Protein AF-A0A432MBY6-F1 (afdb_monomer_lite)

Secondary structure (DSSP, 8-state):
-PPPPPHHHHHHHHHHHHHHTGGGT-TTHHHHTSSS---HHHHIIIIIIITT-SS------PPTTS-HHHHHHHHHHHHHHTTS-S-------GGGHHHHHHHHHHHH-------PPP--

InterPro domains:
  IPR000330 SNF2, N-terminal domain [PF00176] (58-109)
  IPR027417 P-loop containing nucleoside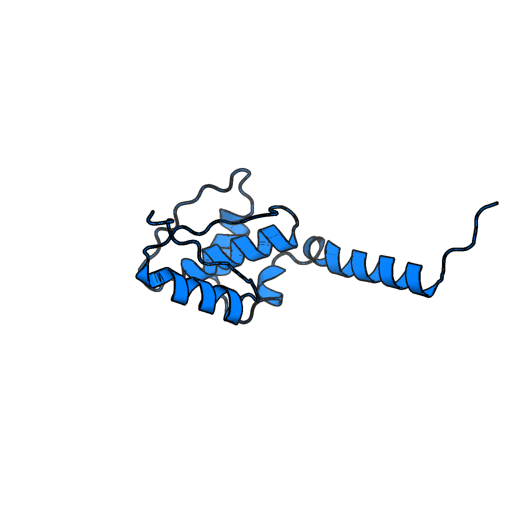 triphosphate hydrolase [SSF52540] (41-114)
  IPR038718 SNF2-like, N-terminal domain superfamily [G3DSA:3.40.50.10810] (36-119)

Structure (mmCIF, N/CA/C/O backbone):
data_AF-A0A432MBY6-F1
#
_entry.id   AF-A0A432MBY6-F1
#
loop_
_atom_site.group_PDB
_atom_site.id
_atom_site.type_symbol
_atom_site.label_atom_id
_atom_site.label_alt_id
_atom_site.label_comp_id
_atom_site.label_asym_id
_atom_site.label_entity_id
_atom_site.label_seq_id
_atom_site.pdbx_PDB_ins_code
_atom_site.Cartn_x
_atom_site.Cartn_y
_atom_site.Cartn_z
_atom_site.occupancy
_atom_site.B_iso_or_equiv
_atom_site.auth_seq_id
_atom_site.auth_comp_id
_atom_site.auth_asym_id
_atom_site.auth_atom_id
_atom_site.pdbx_PDB_model_num
ATOM 1 N N . MET A 1 1 ? 2.788 5.385 -47.195 1.00 61.41 1 MET A N 1
ATOM 2 C CA . MET A 1 1 ? 4.202 5.729 -46.934 1.00 61.41 1 MET A CA 1
ATOM 3 C C . MET A 1 1 ? 4.409 5.610 -45.431 1.00 61.41 1 MET A C 1
ATOM 5 O O . MET A 1 1 ? 3.744 6.336 -44.706 1.00 61.41 1 MET A O 1
ATOM 9 N N . ILE A 1 2 ? 5.185 4.628 -44.963 1.00 76.69 2 ILE A N 1
ATOM 10 C CA . ILE A 1 2 ? 5.444 4.426 -43.526 1.00 76.69 2 ILE A CA 1
ATOM 11 C C . ILE A 1 2 ? 6.558 5.397 -43.134 1.00 76.69 2 ILE A C 1
ATOM 13 O O . ILE A 1 2 ? 7.619 5.380 -43.752 1.00 76.69 2 ILE A O 1
ATOM 17 N N . GLN A 1 3 ? 6.292 6.273 -42.168 1.00 82.19 3 GLN A N 1
ATOM 18 C CA . GLN A 1 3 ? 7.306 7.174 -41.621 1.00 82.19 3 GLN A CA 1
ATOM 19 C C . GLN A 1 3 ? 8.232 6.383 -40.682 1.00 82.19 3 GLN A C 1
ATOM 21 O O . GLN A 1 3 ? 7.728 5.555 -39.916 1.00 82.19 3 GLN A O 1
ATOM 26 N N . PRO A 1 4 ? 9.559 6.599 -40.726 1.00 79.56 4 PRO A N 1
ATOM 27 C CA . PRO A 1 4 ? 10.467 5.980 -39.772 1.00 79.56 4 PRO A CA 1
ATOM 28 C C . PRO A 1 4 ? 10.136 6.446 -38.350 1.00 79.56 4 PRO A C 1
ATOM 30 O O . PRO A 1 4 ? 9.893 7.629 -38.114 1.00 79.56 4 PRO A O 1
ATOM 33 N N . VAL A 1 5 ? 10.121 5.504 -37.409 1.00 84.62 5 VAL A N 1
ATOM 34 C CA . VAL A 1 5 ? 9.955 5.797 -35.982 1.00 84.62 5 VAL A CA 1
ATOM 35 C C . VAL A 1 5 ? 11.246 6.421 -35.453 1.00 84.62 5 VAL A C 1
ATOM 37 O O . VAL A 1 5 ? 12.338 5.962 -35.788 1.00 84.62 5 VAL A O 1
ATOM 40 N N . ASP A 1 6 ? 11.119 7.451 -34.617 1.00 90.69 6 ASP A N 1
ATOM 41 C CA . ASP A 1 6 ? 12.243 8.040 -33.889 1.00 90.69 6 ASP A CA 1
ATOM 42 C C . ASP A 1 6 ? 12.960 6.978 -33.036 1.00 90.69 6 ASP A C 1
ATOM 44 O O . ASP A 1 6 ? 12.342 6.294 -32.215 1.00 90.69 6 ASP A O 1
ATOM 48 N N . ALA A 1 7 ? 14.270 6.829 -33.236 1.00 90.69 7 ALA A N 1
ATOM 49 C CA . ALA A 1 7 ? 15.064 5.799 -32.574 1.00 90.69 7 ALA A CA 1
ATOM 50 C C . ALA A 1 7 ? 15.105 5.992 -31.050 1.00 90.69 7 ALA A C 1
ATOM 52 O O . ALA A 1 7 ? 15.089 5.006 -30.308 1.00 90.69 7 ALA A O 1
ATOM 53 N N . GLU A 1 8 ? 15.120 7.245 -30.585 1.00 92.94 8 GLU A N 1
ATOM 54 C CA . GLU A 1 8 ? 15.108 7.561 -29.157 1.00 92.94 8 GLU A CA 1
ATOM 55 C C . GLU A 1 8 ? 13.760 7.189 -28.534 1.00 92.94 8 GLU A C 1
ATOM 57 O O . GLU A 1 8 ? 13.712 6.424 -27.570 1.00 92.94 8 GLU A O 1
ATOM 62 N N . GLY A 1 9 ? 12.657 7.635 -29.141 1.00 89.88 9 GLY A N 1
ATOM 63 C CA . GLY A 1 9 ? 11.305 7.276 -28.723 1.00 89.88 9 GLY A CA 1
ATOM 64 C C . GLY A 1 9 ? 11.069 5.764 -28.706 1.00 89.88 9 GLY A C 1
ATOM 65 O O . GLY A 1 9 ? 10.501 5.237 -27.747 1.00 89.88 9 GLY A O 1
ATOM 66 N N . HIS A 1 10 ? 11.565 5.037 -29.712 1.00 91.19 10 HIS A N 1
ATOM 67 C CA . HIS A 1 10 ? 11.478 3.577 -29.742 1.00 91.19 10 HIS A CA 1
ATOM 68 C C . HIS A 1 10 ? 12.274 2.925 -28.602 1.00 91.19 10 HIS A C 1
ATOM 70 O O . HIS A 1 10 ? 11.770 2.020 -27.935 1.00 91.19 10 HIS A O 1
ATOM 76 N N . ARG A 1 11 ? 13.499 3.394 -28.330 1.00 93.25 11 ARG A N 1
ATOM 77 C CA . ARG A 1 11 ? 14.316 2.887 -27.218 1.00 93.25 11 ARG A CA 1
ATOM 78 C C . ARG A 1 11 ? 13.638 3.126 -25.871 1.00 93.25 11 ARG A C 1
ATOM 80 O O . ARG A 1 11 ? 13.571 2.209 -25.058 1.00 93.25 11 ARG A O 1
ATOM 87 N N . LEU A 1 12 ? 13.109 4.328 -25.646 1.00 94.00 12 LEU A N 1
ATOM 88 C CA . LEU A 1 12 ? 12.398 4.671 -24.413 1.00 94.00 12 LEU A CA 1
ATOM 89 C C . LEU A 1 12 ? 11.141 3.813 -24.223 1.00 94.00 12 LEU A C 1
ATOM 91 O O . LEU A 1 12 ? 10.861 3.368 -23.109 1.00 94.00 12 LEU A O 1
ATOM 95 N N . LEU A 1 13 ? 10.407 3.518 -25.299 1.00 92.56 13 LEU A N 1
ATOM 96 C CA . LEU A 1 13 ? 9.264 2.606 -25.251 1.00 92.56 13 LEU A CA 1
ATOM 97 C C . LEU A 1 13 ? 9.677 1.182 -24.843 1.00 92.56 13 LEU A C 1
ATOM 99 O O . LEU A 1 13 ? 9.012 0.560 -24.012 1.00 92.56 13 LEU A O 1
ATOM 103 N N . VAL A 1 14 ? 10.775 0.667 -25.400 1.00 93.69 14 VAL A N 1
ATOM 104 C CA . VAL A 1 14 ? 11.290 -0.666 -25.054 1.00 93.69 14 VAL A CA 1
ATOM 105 C C . VAL A 1 14 ? 11.759 -0.709 -23.599 1.00 93.69 14 VAL A C 1
ATOM 107 O O . VAL A 1 14 ? 11.349 -1.601 -22.857 1.00 93.69 14 VAL A O 1
ATOM 110 N N . GLU A 1 15 ? 12.549 0.272 -23.156 1.00 93.38 15 GLU A N 1
ATOM 111 C CA . GLU A 1 15 ? 13.056 0.309 -21.780 1.00 93.38 15 GLU A CA 1
ATOM 112 C C . GLU A 1 15 ? 11.940 0.506 -20.752 1.00 93.38 15 GLU A C 1
ATOM 114 O O . GLU A 1 15 ? 11.904 -0.193 -19.738 1.00 93.38 15 GLU A O 1
ATOM 119 N N . SER A 1 16 ? 10.977 1.389 -21.024 1.00 91.38 16 SER A N 1
ATOM 120 C CA . SER A 1 16 ? 9.808 1.554 -20.153 1.00 91.38 16 SER A CA 1
ATOM 121 C C . SER A 1 16 ? 8.970 0.278 -20.078 1.00 91.38 16 SER A C 1
ATOM 123 O O . SER A 1 16 ? 8.547 -0.102 -18.989 1.00 91.38 16 SER A O 1
ATOM 125 N N . SER A 1 17 ? 8.788 -0.437 -21.193 1.00 88.19 17 SER A N 1
ATOM 126 C CA . SER A 1 17 ? 8.081 -1.724 -21.205 1.00 88.19 17 SER A CA 1
ATOM 127 C C . SER A 1 17 ? 8.838 -2.794 -20.421 1.00 88.19 17 SER A C 1
ATOM 129 O O . SER A 1 17 ? 8.222 -3.561 -19.685 1.00 88.19 17 SER A O 1
ATOM 131 N N . ARG A 1 18 ? 10.174 -2.817 -20.511 1.00 88.44 18 ARG A N 1
ATOM 132 C CA . ARG A 1 18 ? 11.026 -3.726 -19.734 1.00 88.44 18 ARG A CA 1
ATOM 133 C C . ARG A 1 18 ? 10.911 -3.466 -18.233 1.00 88.44 18 ARG A C 1
ATOM 135 O O . ARG A 1 18 ? 10.788 -4.416 -17.469 1.00 88.44 18 ARG A O 1
ATOM 142 N N . ILE A 1 19 ? 10.926 -2.198 -17.817 1.00 84.12 19 ILE A N 1
ATOM 143 C CA . ILE A 1 19 ? 10.749 -1.808 -16.410 1.00 84.12 19 ILE A CA 1
ATOM 144 C C . ILE A 1 19 ? 9.337 -2.160 -15.937 1.00 84.12 19 ILE A C 1
ATOM 146 O O . ILE A 1 19 ? 9.182 -2.772 -14.883 1.00 84.12 19 ILE A O 1
ATOM 150 N N . ARG A 1 20 ? 8.315 -1.833 -16.737 1.00 82.06 20 ARG A N 1
ATOM 151 C CA . ARG A 1 20 ? 6.911 -2.113 -16.415 1.00 82.06 20 ARG A CA 1
ATOM 152 C C . ARG A 1 20 ? 6.654 -3.607 -16.237 1.00 82.06 20 ARG A C 1
ATOM 154 O O . ARG A 1 20 ? 5.932 -3.996 -15.333 1.00 82.06 20 ARG A O 1
ATOM 161 N N . LEU A 1 21 ? 7.286 -4.446 -17.056 1.00 83.50 21 LEU A N 1
ATOM 162 C CA . LEU A 1 21 ? 7.143 -5.901 -16.998 1.00 83.50 21 LEU A CA 1
ATOM 163 C C . LEU A 1 21 ? 8.155 -6.583 -16.070 1.00 83.50 21 LEU A C 1
ATOM 165 O O . LEU A 1 21 ? 8.159 -7.810 -15.995 1.00 83.50 21 LEU A O 1
ATOM 169 N N . ALA A 1 22 ? 9.004 -5.850 -15.347 1.00 80.88 22 ALA A N 1
ATOM 170 C CA . ALA A 1 22 ? 10.045 -6.454 -14.512 1.00 80.88 22 ALA A CA 1
ATOM 171 C C . ALA A 1 22 ? 9.480 -7.389 -13.420 1.00 80.88 22 ALA A C 1
ATOM 173 O O . ALA A 1 22 ? 10.110 -8.399 -13.099 1.00 80.88 22 ALA A O 1
ATOM 174 N N . TYR A 1 23 ? 8.251 -7.145 -12.945 1.00 78.62 23 TYR A N 1
ATOM 175 C CA . TYR A 1 23 ? 7.542 -8.026 -12.005 1.00 78.62 23 TYR A CA 1
ATOM 176 C C . TYR A 1 23 ? 7.358 -9.466 -12.521 1.00 78.62 23 TYR A C 1
ATOM 178 O O . TYR A 1 23 ? 7.129 -10.385 -11.737 1.00 78.62 23 TYR A O 1
ATOM 186 N N . THR A 1 24 ? 7.423 -9.687 -13.840 1.00 79.56 24 THR A N 1
ATOM 187 C CA . THR A 1 24 ? 7.288 -11.030 -14.432 1.00 79.56 24 THR A CA 1
ATOM 188 C C . THR A 1 24 ? 8.500 -11.917 -14.147 1.00 79.56 24 THR A C 1
ATOM 190 O O . THR A 1 24 ? 8.376 -13.139 -14.167 1.00 79.56 24 THR A O 1
ATOM 193 N N . HIS A 1 25 ? 9.653 -11.312 -13.849 1.00 80.62 25 HIS A N 1
ATOM 194 C CA . HIS A 1 25 ? 10.913 -12.010 -13.591 1.00 80.62 25 HIS A CA 1
ATOM 195 C C . HIS A 1 25 ? 11.335 -11.939 -12.118 1.00 80.62 25 HIS A C 1
ATOM 197 O O . HIS A 1 25 ? 12.130 -12.764 -11.671 1.00 80.62 25 HIS A O 1
ATOM 203 N N . ASP A 1 26 ? 10.787 -10.991 -11.354 1.00 82.25 26 ASP A N 1
ATOM 204 C CA . ASP A 1 26 ? 11.017 -10.858 -9.919 1.00 82.25 26 ASP A CA 1
ATOM 205 C C . ASP A 1 26 ? 9.782 -11.293 -9.123 1.00 82.25 26 ASP A C 1
ATOM 207 O O . ASP A 1 26 ? 8.732 -10.649 -9.131 1.00 82.25 26 ASP A O 1
ATOM 211 N N . ARG A 1 27 ? 9.917 -12.401 -8.390 1.00 79.25 27 ARG A N 1
ATOM 212 C CA . ARG A 1 27 ? 8.836 -12.929 -7.553 1.00 79.25 27 ARG A CA 1
ATOM 213 C C . ARG A 1 27 ? 8.487 -12.003 -6.385 1.00 79.25 27 ARG A C 1
ATOM 215 O O . ARG A 1 27 ? 7.358 -12.086 -5.912 1.00 79.25 27 ARG A O 1
ATOM 222 N N . HIS A 1 28 ? 9.419 -11.172 -5.919 1.00 87.38 28 HIS A N 1
ATOM 223 C CA . HIS A 1 28 ? 9.287 -10.322 -4.732 1.00 87.38 28 HIS A CA 1
ATOM 224 C C . HIS A 1 28 ? 9.413 -8.839 -5.074 1.00 87.38 28 HIS A C 1
ATOM 226 O O . HIS A 1 28 ? 10.020 -8.062 -4.332 1.00 87.38 28 HIS A O 1
ATOM 232 N N . PHE A 1 29 ? 8.822 -8.454 -6.201 1.00 84.69 29 PHE A N 1
ATOM 233 C CA . PHE A 1 29 ? 9.014 -7.149 -6.808 1.00 84.69 29 PHE A CA 1
ATOM 234 C C . PHE A 1 29 ? 8.715 -6.002 -5.830 1.00 84.69 29 PHE A C 1
ATOM 236 O O . PHE A 1 29 ? 9.583 -5.175 -5.577 1.00 84.69 29 PHE A O 1
ATOM 243 N N . ALA A 1 30 ? 7.568 -5.987 -5.151 1.00 86.56 30 ALA A N 1
ATOM 244 C CA . ALA A 1 30 ? 7.217 -4.926 -4.208 1.00 86.56 30 ALA A CA 1
ATOM 245 C C . ALA A 1 30 ? 8.164 -4.814 -3.009 1.00 86.56 30 ALA A C 1
ATOM 247 O O . ALA A 1 30 ? 8.327 -3.707 -2.497 1.00 86.56 30 ALA A O 1
ATOM 248 N N . VAL A 1 31 ? 8.807 -5.909 -2.573 1.00 87.88 31 VAL A N 1
ATOM 249 C CA . VAL A 1 31 ? 9.797 -5.851 -1.481 1.00 87.88 31 VAL A CA 1
ATOM 250 C C . VAL A 1 31 ? 10.967 -4.967 -1.898 1.00 87.88 31 VAL A C 1
ATOM 252 O O . VAL A 1 31 ? 11.329 -4.051 -1.162 1.00 87.88 31 VAL A O 1
ATOM 255 N N . ASN A 1 32 ? 11.486 -5.176 -3.109 1.00 83.56 32 ASN A N 1
ATOM 256 C CA . ASN A 1 32 ? 12.625 -4.431 -3.648 1.00 83.56 32 ASN A CA 1
ATOM 257 C C . ASN A 1 32 ? 12.325 -2.937 -3.863 1.00 83.56 32 ASN A C 1
ATOM 259 O O . ASN A 1 32 ? 13.240 -2.118 -3.855 1.00 83.56 32 ASN A O 1
ATOM 263 N N . PHE A 1 33 ? 11.048 -2.572 -4.004 1.00 80.50 33 PHE A N 1
ATOM 264 C CA . PHE A 1 33 ? 10.587 -1.186 -4.150 1.00 80.50 33 PHE A CA 1
ATOM 265 C C . PHE A 1 33 ? 10.007 -0.595 -2.856 1.00 80.50 33 PHE A C 1
ATOM 267 O O . PHE A 1 33 ? 9.357 0.455 -2.892 1.00 80.50 33 PHE A O 1
ATOM 274 N N . SER A 1 34 ? 10.190 -1.256 -1.716 1.00 83.25 34 SER A N 1
ATOM 275 C CA . SER A 1 34 ? 9.705 -0.790 -0.416 1.00 83.25 34 SER A CA 1
ATOM 276 C C . SER A 1 34 ? 10.865 -0.414 0.506 1.00 83.25 34 SER A C 1
ATOM 278 O O . SER A 1 34 ? 11.933 -1.016 0.461 1.00 83.25 34 SER A O 1
ATOM 280 N N . GLY A 1 35 ? 10.659 0.585 1.364 1.00 81.81 35 GLY A N 1
ATOM 281 C CA . GLY A 1 35 ? 11.644 1.025 2.357 1.00 81.81 35 GLY A CA 1
ATOM 282 C C . GLY A 1 35 ? 11.659 0.182 3.637 1.00 81.81 35 GLY A C 1
ATOM 283 O O . GLY A 1 35 ? 12.275 0.585 4.622 1.00 81.81 35 GLY A O 1
ATOM 284 N N . ILE A 1 36 ? 10.942 -0.944 3.668 1.00 83.69 36 ILE A N 1
ATOM 285 C CA . ILE A 1 36 ? 10.766 -1.766 4.870 1.00 83.69 36 ILE A CA 1
ATOM 286 C C . ILE A 1 36 ? 11.776 -2.903 4.941 1.00 83.69 36 ILE A C 1
ATOM 288 O O . ILE A 1 36 ? 12.156 -3.505 3.941 1.00 83.69 36 ILE A O 1
ATOM 292 N N . ARG A 1 37 ? 12.127 -3.289 6.169 1.00 85.62 37 ARG A N 1
ATOM 293 C CA . ARG A 1 37 ? 12.759 -4.583 6.422 1.00 85.62 37 ARG A CA 1
ATOM 294 C C . ARG A 1 37 ? 11.671 -5.643 6.589 1.00 85.62 37 ARG A C 1
ATOM 296 O O . ARG A 1 37 ? 11.159 -5.823 7.693 1.00 85.62 37 ARG A O 1
ATOM 303 N N . THR A 1 38 ? 11.311 -6.326 5.504 1.00 86.69 38 THR A N 1
ATOM 304 C CA . THR A 1 38 ? 10.365 -7.453 5.551 1.00 86.69 38 THR A CA 1
ATOM 305 C C . THR A 1 38 ? 10.943 -8.625 6.332 1.00 86.69 38 THR A C 1
ATOM 307 O O . THR A 1 38 ? 12.099 -9.000 6.132 1.00 86.69 38 THR A O 1
ATOM 310 N N . LEU A 1 39 ? 10.126 -9.239 7.186 1.00 92.12 39 LEU A N 1
ATOM 311 C CA . LEU A 1 39 ? 10.487 -10.466 7.892 1.00 92.12 39 LEU A CA 1
ATOM 312 C C . LEU A 1 39 ? 10.099 -11.702 7.060 1.00 92.12 39 LEU A C 1
ATOM 314 O O . LEU A 1 39 ? 9.181 -11.615 6.24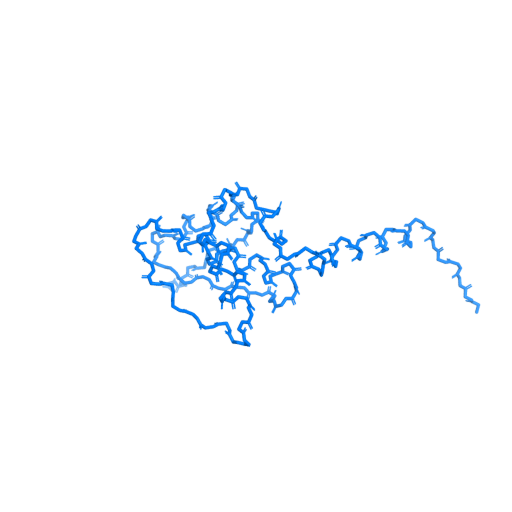0 1.00 92.12 39 LEU A O 1
ATOM 318 N N . PRO A 1 40 ? 10.748 -12.866 7.266 1.00 91.94 40 PRO A N 1
ATOM 319 C CA . PRO A 1 40 ? 10.452 -14.077 6.496 1.00 91.94 40 PRO A CA 1
ATOM 320 C C . PRO A 1 40 ? 8.970 -14.471 6.504 1.00 91.94 40 PRO A C 1
ATOM 322 O O . PRO A 1 40 ? 8.427 -14.828 5.461 1.00 91.94 40 PRO A O 1
ATOM 325 N N . HIS A 1 41 ? 8.287 -14.331 7.646 1.00 91.44 41 HIS A N 1
ATOM 326 C CA . HIS A 1 41 ? 6.863 -14.660 7.749 1.00 91.44 41 HIS A CA 1
ATOM 327 C C . HIS A 1 41 ? 5.967 -13.699 6.959 1.00 91.44 41 HIS A C 1
ATOM 329 O O . HIS A 1 41 ? 4.932 -14.120 6.452 1.00 91.44 41 HIS A O 1
ATOM 335 N N . HIS A 1 42 ? 6.373 -12.433 6.779 1.00 93.81 42 HIS A N 1
ATOM 336 C CA . HIS A 1 42 ? 5.660 -11.495 5.900 1.00 93.81 42 HIS A CA 1
ATOM 337 C C . HIS A 1 42 ? 5.746 -11.939 4.443 1.00 93.81 42 HIS A C 1
ATOM 339 O O . HIS A 1 42 ? 4.749 -11.897 3.724 1.00 93.81 42 HIS A O 1
ATOM 345 N N . ILE A 1 43 ? 6.932 -12.381 4.014 1.00 93.31 43 ILE A N 1
ATOM 346 C CA . ILE A 1 43 ? 7.160 -12.860 2.648 1.00 93.31 43 ILE A CA 1
ATOM 347 C C . ILE A 1 43 ? 6.349 -14.133 2.400 1.00 93.31 43 ILE A C 1
ATOM 349 O O . ILE A 1 43 ? 5.671 -14.232 1.377 1.00 93.31 43 ILE A O 1
ATOM 353 N N . GLU A 1 44 ? 6.366 -15.085 3.336 1.00 92.94 44 GLU A N 1
ATOM 354 C CA . GLU A 1 44 ? 5.550 -16.296 3.230 1.00 92.94 44 GLU A CA 1
ATOM 355 C C . GLU A 1 44 ? 4.058 -15.955 3.133 1.00 92.94 44 GLU A C 1
ATOM 357 O O . GLU A 1 44 ? 3.385 -16.404 2.200 1.00 92.94 44 GLU A O 1
ATOM 362 N N . ALA A 1 45 ? 3.544 -15.135 4.053 1.00 93.38 45 ALA A N 1
ATOM 363 C CA . ALA A 1 45 ? 2.136 -14.762 4.070 1.00 93.38 45 ALA A CA 1
ATOM 364 C C . ALA A 1 45 ? 1.712 -14.123 2.740 1.00 93.38 45 ALA A C 1
ATOM 366 O O . ALA A 1 45 ? 0.764 -14.584 2.104 1.00 93.38 45 ALA A O 1
ATOM 367 N N . VAL A 1 46 ? 2.451 -13.121 2.259 1.00 93.88 46 VAL A N 1
ATOM 368 C CA . VAL A 1 46 ? 2.067 -12.394 1.044 1.00 93.88 46 VAL A CA 1
ATOM 369 C C . VAL A 1 46 ? 2.277 -13.241 -0.210 1.00 93.88 46 VAL A C 1
ATOM 371 O O . VAL A 1 46 ? 1.334 -13.440 -0.971 1.00 93.88 46 VAL A O 1
ATOM 374 N N . TYR A 1 47 ? 3.474 -13.781 -0.436 1.00 92.75 47 TYR A N 1
ATOM 375 C CA . TYR A 1 47 ? 3.841 -14.368 -1.731 1.00 92.75 47 TYR A CA 1
ATOM 376 C C . TYR A 1 47 ? 3.518 -15.854 -1.870 1.00 92.75 47 TYR A C 1
ATOM 378 O O . TYR A 1 47 ? 3.394 -16.346 -2.995 1.00 92.75 47 TYR A O 1
ATOM 386 N N . LEU A 1 48 ? 3.421 -16.587 -0.758 1.00 92.19 48 LEU A N 1
ATOM 387 C CA . LEU A 1 48 ? 3.130 -18.023 -0.778 1.00 92.19 48 LEU A CA 1
ATOM 388 C C . LEU A 1 48 ? 1.677 -18.327 -0.411 1.00 92.19 48 LEU A C 1
ATOM 390 O O . LEU A 1 48 ? 1.155 -19.344 -0.865 1.00 92.19 48 LEU A O 1
ATOM 394 N N . ARG A 1 49 ? 1.013 -17.471 0.380 1.00 92.44 49 ARG A N 1
ATOM 395 C CA . ARG A 1 49 ? -0.364 -17.721 0.843 1.00 92.44 49 ARG A CA 1
ATOM 396 C C . ARG A 1 49 ? -1.408 -16.802 0.227 1.00 92.44 49 ARG A C 1
ATOM 398 O O . ARG A 1 49 ? -2.455 -17.307 -0.166 1.00 92.44 49 ARG A O 1
ATOM 405 N N . MET A 1 50 ? -1.160 -15.494 0.167 1.00 94.12 50 MET A N 1
ATOM 406 C CA . MET A 1 50 ? -2.164 -14.516 -0.269 1.00 94.12 50 MET A CA 1
ATOM 407 C C . MET A 1 50 ? -2.179 -14.358 -1.792 1.00 94.12 50 MET A C 1
ATOM 409 O O . MET A 1 50 ? -3.188 -14.633 -2.432 1.00 94.12 50 MET A O 1
ATOM 413 N N . LEU A 1 51 ? -1.046 -13.978 -2.383 1.00 91.88 51 LEU A N 1
ATOM 414 C CA . LEU A 1 51 ? -0.913 -13.664 -3.807 1.00 91.88 51 LEU A CA 1
ATOM 415 C C . LEU A 1 51 ? -1.368 -14.791 -4.759 1.00 91.88 51 LEU A C 1
ATOM 417 O O . LEU A 1 51 ? -1.989 -14.473 -5.769 1.00 91.88 51 LEU A O 1
ATOM 421 N N . PRO A 1 52 ? -1.126 -16.090 -4.478 1.00 90.38 52 PRO A N 1
ATOM 422 C CA . PRO A 1 52 ? -1.572 -17.161 -5.373 1.00 90.38 52 PRO A CA 1
ATOM 423 C C . PRO A 1 52 ? -3.088 -17.398 -5.383 1.00 90.38 52 PRO A C 1
ATOM 425 O O . PRO A 1 52 ? -3.565 -18.184 -6.202 1.00 90.38 52 PRO A O 1
ATOM 428 N N . GLN A 1 53 ? -3.857 -16.806 -4.460 1.00 89.38 53 GLN A N 1
ATOM 429 C CA . GLN A 1 53 ? -5.284 -17.102 -4.391 1.00 89.38 53 GLN A CA 1
ATOM 430 C C . GLN A 1 53 ? -6.071 -16.389 -5.494 1.00 89.38 53 GLN A C 1
ATOM 432 O O . GLN A 1 53 ? -5.890 -15.194 -5.719 1.00 89.38 53 GLN A O 1
ATOM 437 N N . PRO A 1 54 ? -7.038 -17.082 -6.123 1.00 83.00 54 PRO A N 1
ATOM 438 C CA . PRO A 1 54 ? -7.837 -16.514 -7.208 1.00 83.00 54 PRO A CA 1
ATOM 439 C C . PRO A 1 54 ? -8.795 -15.410 -6.737 1.00 83.00 54 PRO A C 1
ATOM 441 O O . PRO A 1 54 ? -9.349 -14.680 -7.554 1.00 83.00 54 PRO A O 1
ATOM 444 N N . ARG A 1 55 ? -9.044 -15.307 -5.425 1.00 85.00 55 ARG A N 1
ATOM 445 C CA . ARG A 1 55 ? -9.903 -14.288 -4.816 1.00 85.00 55 ARG A CA 1
ATOM 446 C C . ARG A 1 55 ? -9.136 -13.573 -3.713 1.00 85.00 55 ARG A C 1
ATOM 448 O O . ARG A 1 55 ? -8.565 -14.217 -2.841 1.00 85.00 55 ARG A O 1
ATOM 455 N N . LEU A 1 56 ? -9.213 -12.245 -3.703 1.00 83.12 56 LEU A N 1
ATOM 456 C CA . LEU A 1 56 ? -8.566 -11.391 -2.705 1.00 83.12 56 LEU A CA 1
ATOM 457 C C . LEU A 1 56 ? -9.405 -11.303 -1.420 1.00 83.12 56 LEU A C 1
ATOM 459 O O . LEU A 1 56 ? -9.985 -10.264 -1.110 1.00 83.12 56 LEU A O 1
ATOM 463 N N . ARG A 1 57 ? -9.548 -12.421 -0.700 1.00 90.38 57 ARG A N 1
ATOM 464 C CA . ARG A 1 57 ? -10.333 -12.499 0.543 1.00 90.38 57 ARG A CA 1
ATOM 465 C C . ARG A 1 57 ? -9.574 -13.280 1.606 1.00 90.38 57 ARG A C 1
ATOM 467 O O . ARG A 1 57 ? -9.531 -14.503 1.562 1.00 90.38 57 ARG A O 1
ATOM 474 N N . PHE A 1 58 ? -9.030 -12.558 2.580 1.00 89.88 58 PHE A N 1
ATOM 475 C CA . PHE A 1 58 ? -8.192 -13.118 3.637 1.00 89.88 58 PHE A CA 1
ATOM 476 C C . PHE A 1 58 ? -8.548 -12.508 4.987 1.00 89.88 58 PHE A C 1
ATOM 478 O O . PHE A 1 58 ? -8.983 -11.359 5.060 1.00 89.88 58 PHE A O 1
ATOM 485 N N . LEU A 1 59 ? -8.298 -13.269 6.049 1.00 92.25 59 LEU A N 1
ATOM 486 C CA . LEU A 1 59 ? -8.289 -12.780 7.419 1.00 92.25 59 LEU A CA 1
ATOM 487 C C . LEU A 1 59 ? -6.856 -12.897 7.948 1.00 92.25 59 LEU A C 1
ATOM 489 O O . LEU A 1 59 ? -6.349 -14.005 8.100 1.00 92.25 59 LEU A O 1
ATOM 493 N N . LEU A 1 60 ? -6.213 -11.760 8.216 1.00 91.50 60 LEU A N 1
ATOM 494 C CA . LEU A 1 60 ? -4.926 -11.721 8.911 1.00 91.50 60 LEU A CA 1
ATOM 495 C C . LEU A 1 60 ? -5.193 -11.708 10.419 1.00 91.50 60 LEU A C 1
ATOM 497 O O . LEU A 1 60 ? -5.625 -10.690 10.961 1.00 91.50 60 LEU A O 1
ATOM 501 N N . ALA A 1 61 ? -4.965 -12.842 11.077 1.00 91.88 61 ALA A N 1
ATOM 502 C CA . ALA A 1 61 ? -5.290 -13.062 12.488 1.00 91.88 61 ALA A CA 1
ATOM 503 C C . ALA A 1 61 ? -4.049 -13.291 13.369 1.00 91.88 61 ALA A C 1
ATOM 505 O O . ALA A 1 61 ? -4.150 -13.907 14.424 1.00 91.88 61 ALA A O 1
ATOM 506 N N . ASP A 1 62 ? -2.881 -12.806 12.941 1.00 91.25 62 ASP A N 1
ATOM 507 C CA . ASP A 1 62 ? -1.645 -12.881 13.725 1.00 91.25 62 ASP A CA 1
ATOM 508 C C . ASP A 1 62 ? -1.722 -12.044 15.011 1.00 91.25 62 ASP A C 1
ATOM 510 O O . ASP A 1 62 ? -2.582 -11.166 15.154 1.00 91.25 62 ASP A O 1
ATOM 514 N N . ASP A 1 63 ? -0.757 -12.221 15.909 1.00 93.69 63 ASP A N 1
ATOM 515 C CA . ASP A 1 63 ? -0.666 -11.456 17.155 1.00 93.69 63 ASP A CA 1
ATOM 516 C C . ASP A 1 63 ? -0.500 -9.934 16.930 1.00 93.69 63 ASP A C 1
ATOM 518 O O . ASP A 1 63 ? -0.048 -9.473 15.863 1.00 93.69 63 ASP A O 1
ATOM 522 N N . PRO A 1 64 ? -0.881 -9.087 17.909 1.00 89.44 64 PRO A N 1
ATOM 523 C CA . PRO A 1 64 ? -0.530 -7.669 17.904 1.00 89.44 64 PRO A CA 1
ATOM 524 C C . PRO A 1 64 ? 0.981 -7.472 17.706 1.00 89.44 64 PRO A C 1
ATOM 526 O O . PRO A 1 64 ? 1.793 -8.150 18.322 1.00 89.44 64 PRO A O 1
ATOM 529 N N . GLY A 1 65 ? 1.371 -6.555 16.816 1.00 86.31 65 GLY A N 1
ATOM 530 C CA . GLY A 1 65 ? 2.785 -6.312 16.494 1.00 86.31 65 GLY A CA 1
ATOM 531 C C . GLY A 1 65 ? 3.402 -7.252 15.448 1.00 86.31 65 GLY A C 1
ATOM 532 O O . GLY A 1 65 ? 4.483 -6.955 14.950 1.00 86.31 65 GLY A O 1
ATOM 533 N N . ALA A 1 66 ? 2.705 -8.305 15.001 1.00 89.25 66 ALA A N 1
ATOM 534 C CA . ALA A 1 66 ? 3.218 -9.228 13.976 1.00 89.25 66 ALA A CA 1
ATOM 535 C C . ALA A 1 66 ? 3.414 -8.600 12.577 1.00 89.25 66 ALA A C 1
ATOM 537 O O . ALA A 1 66 ? 3.968 -9.237 11.679 1.00 89.25 66 ALA A O 1
ATOM 538 N N . GLY A 1 67 ? 2.984 -7.349 12.373 1.00 89.81 67 GLY A N 1
ATOM 539 C CA . GLY A 1 67 ? 3.152 -6.619 11.113 1.00 89.81 67 GLY A CA 1
ATOM 540 C C . GLY A 1 67 ? 2.038 -6.854 10.090 1.00 89.81 67 GLY A C 1
ATOM 541 O O . GLY A 1 67 ? 2.296 -6.851 8.891 1.00 89.81 67 GLY A O 1
ATOM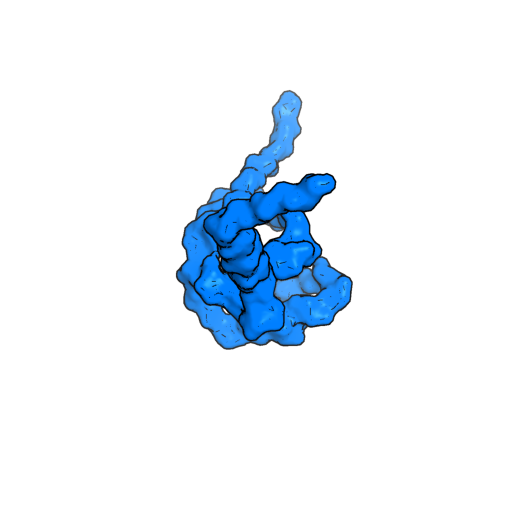 542 N N . LYS A 1 68 ? 0.788 -7.031 10.538 1.00 92.69 68 LYS A N 1
ATOM 543 C CA . LYS A 1 68 ? -0.378 -7.185 9.645 1.00 92.69 68 LYS A CA 1
ATOM 544 C C . LYS A 1 68 ? -0.548 -6.016 8.666 1.00 92.69 68 LYS A C 1
ATOM 546 O O . LYS A 1 68 ? -0.838 -6.254 7.498 1.00 92.69 68 LYS A O 1
ATOM 551 N N . THR A 1 69 ? -0.297 -4.781 9.109 1.00 89.69 69 THR A N 1
ATOM 552 C CA . THR A 1 69 ? -0.301 -3.588 8.242 1.00 89.69 69 THR A CA 1
ATOM 553 C C . THR A 1 69 ? 0.729 -3.713 7.124 1.00 89.69 69 THR A C 1
ATOM 555 O O . THR A 1 69 ? 0.387 -3.560 5.958 1.00 89.69 69 THR A O 1
ATOM 558 N N . ILE A 1 70 ? 1.962 -4.107 7.461 1.00 90.81 70 ILE A N 1
ATOM 559 C CA . ILE A 1 70 ? 3.031 -4.340 6.482 1.00 90.81 70 ILE A CA 1
ATOM 560 C C . ILE A 1 70 ? 2.602 -5.387 5.448 1.00 90.81 70 ILE A C 1
ATOM 562 O O . ILE A 1 70 ? 2.768 -5.156 4.256 1.00 90.81 70 ILE A O 1
ATOM 566 N N . MET A 1 71 ? 2.010 -6.506 5.880 1.00 92.94 71 MET A N 1
ATOM 567 C CA . MET A 1 71 ? 1.537 -7.554 4.966 1.00 92.94 71 MET A CA 1
ATOM 568 C C . MET A 1 71 ? 0.424 -7.060 4.032 1.00 92.94 71 MET A C 1
ATOM 570 O O . MET A 1 71 ? 0.471 -7.325 2.831 1.00 92.94 71 MET A O 1
ATOM 574 N N . ALA A 1 72 ? -0.553 -6.318 4.561 1.00 91.94 72 ALA A N 1
ATOM 575 C CA . ALA A 1 72 ? -1.651 -5.769 3.769 1.00 91.94 72 ALA A CA 1
ATOM 576 C C . ALA A 1 72 ? -1.149 -4.774 2.714 1.00 91.94 72 ALA A C 1
ATOM 578 O O . ALA A 1 72 ? -1.514 -4.873 1.543 1.00 91.94 72 ALA A O 1
ATOM 579 N N . VAL A 1 73 ? -0.273 -3.848 3.110 1.00 91.50 73 VAL A N 1
ATOM 580 C CA . VAL A 1 73 ? 0.273 -2.848 2.191 1.00 91.50 73 VAL A CA 1
ATOM 581 C C . VAL A 1 73 ? 1.212 -3.477 1.166 1.00 91.50 73 VAL A C 1
ATOM 583 O O . VAL A 1 73 ? 1.138 -3.136 -0.013 1.00 91.50 73 VAL A O 1
ATOM 586 N N . LEU A 1 74 ? 2.050 -4.433 1.576 1.00 92.88 74 LEU A N 1
ATOM 587 C CA . LEU A 1 74 ? 2.927 -5.155 0.659 1.00 92.88 74 LEU A CA 1
ATOM 588 C C . LEU A 1 74 ? 2.118 -5.899 -0.408 1.00 92.88 74 LEU A C 1
ATOM 590 O O . LEU A 1 74 ? 2.478 -5.842 -1.581 1.00 92.88 74 LEU A O 1
ATOM 594 N N . LEU A 1 75 ? 0.996 -6.525 -0.029 1.00 93.06 75 LEU A N 1
ATOM 595 C CA . LEU A 1 75 ? 0.084 -7.129 -0.998 1.00 93.06 75 LEU A CA 1
ATOM 596 C C . LEU A 1 75 ? -0.510 -6.077 -1.947 1.00 93.06 75 LEU A C 1
ATOM 598 O O . LEU A 1 75 ? -0.504 -6.300 -3.152 1.00 93.06 75 LEU A O 1
ATOM 602 N N . ILE A 1 76 ? -1.002 -4.938 -1.442 1.00 92.38 76 ILE A N 1
ATOM 603 C CA . ILE A 1 76 ? -1.560 -3.868 -2.293 1.00 92.38 76 ILE A CA 1
ATOM 604 C C . ILE A 1 76 ? -0.514 -3.388 -3.304 1.00 92.38 76 ILE A C 1
ATOM 606 O O . ILE A 1 76 ? -0.810 -3.318 -4.497 1.00 92.38 76 ILE A O 1
ATOM 610 N N . LYS A 1 77 ? 0.711 -3.104 -2.849 1.00 91.75 77 LYS A N 1
ATOM 611 C CA . LYS A 1 77 ? 1.796 -2.636 -3.717 1.00 91.75 77 LYS A CA 1
ATOM 612 C C . LYS A 1 77 ? 2.169 -3.679 -4.768 1.00 91.75 77 LYS A C 1
ATOM 614 O O . LYS A 1 77 ? 2.289 -3.339 -5.940 1.00 91.75 77 LYS A O 1
ATOM 619 N N . GLU A 1 78 ? 2.288 -4.945 -4.377 1.00 92.25 78 GLU A N 1
ATOM 620 C CA . GLU A 1 78 ? 2.562 -6.042 -5.309 1.00 92.25 78 GLU A CA 1
ATOM 621 C C . GLU A 1 78 ? 1.464 -6.163 -6.371 1.00 92.25 78 GLU A C 1
ATOM 623 O O . GLU A 1 78 ? 1.752 -6.273 -7.560 1.00 92.25 78 GLU A O 1
ATOM 628 N N . MET A 1 79 ? 0.198 -6.078 -5.962 1.00 91.88 79 MET A N 1
ATOM 629 C CA . MET A 1 79 ? -0.943 -6.158 -6.873 1.00 91.88 79 MET A CA 1
ATOM 630 C C . MET A 1 79 ? -1.001 -4.970 -7.841 1.00 91.88 79 ME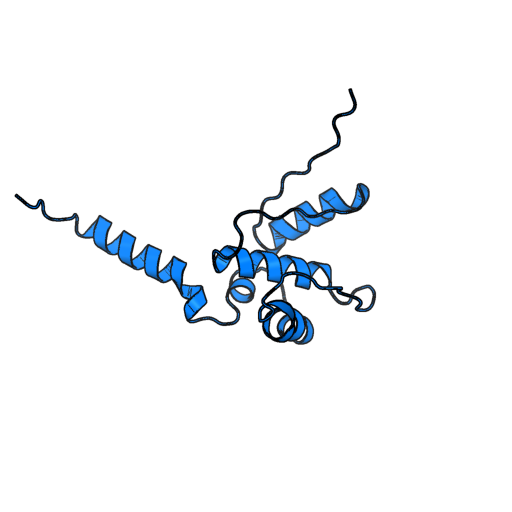T A C 1
ATOM 632 O O . MET A 1 79 ? -1.304 -5.173 -9.014 1.00 91.88 79 MET A O 1
ATOM 636 N N . LYS A 1 80 ? -0.671 -3.751 -7.391 1.00 90.62 80 LYS A N 1
ATOM 637 C CA . LYS A 1 80 ? -0.571 -2.571 -8.269 1.00 90.62 80 LYS A CA 1
ATOM 638 C C . LYS A 1 80 ? 0.574 -2.701 -9.269 1.00 90.62 80 LYS A C 1
ATOM 640 O O . LYS A 1 80 ? 0.376 -2.450 -10.451 1.00 90.62 80 LYS A O 1
ATOM 645 N N . LEU A 1 81 ? 1.759 -3.121 -8.816 1.00 89.50 81 LEU A N 1
ATOM 646 C CA . LEU A 1 81 ? 2.928 -3.288 -9.689 1.00 89.50 81 LEU A CA 1
ATOM 647 C C . LEU A 1 81 ? 2.731 -4.392 -10.737 1.00 89.50 81 LEU A C 1
ATOM 649 O O . LEU A 1 81 ? 3.303 -4.312 -11.818 1.00 89.50 81 LEU A O 1
ATOM 653 N N . ARG A 1 82 ? 1.907 -5.400 -10.428 1.00 89.19 82 ARG A N 1
ATOM 654 C CA . ARG A 1 82 ? 1.467 -6.443 -11.369 1.00 89.19 82 ARG A CA 1
ATOM 655 C C . ARG A 1 82 ? 0.305 -6.013 -12.268 1.00 89.19 82 ARG A C 1
ATOM 657 O O . ARG A 1 82 ? -0.188 -6.845 -13.021 1.00 89.19 82 ARG A O 1
ATOM 664 N N . GLU A 1 83 ? -0.163 -4.768 -12.153 1.00 88.94 83 GLU A N 1
ATOM 665 C CA . GLU A 1 83 ? -1.340 -4.244 -12.864 1.00 88.94 83 GLU A CA 1
ATOM 666 C C . GLU A 1 83 ? -2.620 -5.070 -12.599 1.00 88.94 83 GLU A C 1
ATOM 668 O O . GLU A 1 83 ? -3.535 -5.126 -13.414 1.00 88.94 83 GLU A O 1
ATOM 673 N N . ALA A 1 84 ? -2.696 -5.740 -11.444 1.00 90.00 84 ALA A N 1
ATOM 674 C CA . ALA A 1 84 ? -3.814 -6.607 -11.075 1.00 90.00 84 ALA A CA 1
ATOM 675 C C . ALA A 1 84 ? -4.938 -5.859 -10.335 1.00 90.00 84 ALA A C 1
ATOM 677 O O . ALA A 1 84 ? -6.050 -6.377 -10.2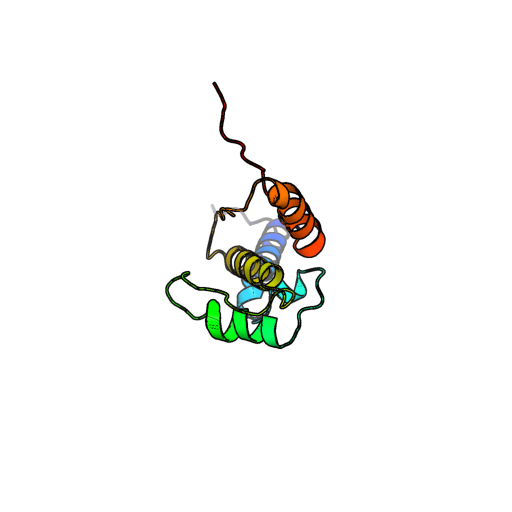17 1.00 90.00 84 ALA A O 1
ATOM 678 N N . ILE A 1 85 ? -4.655 -4.657 -9.821 1.00 91.94 85 ILE A N 1
ATOM 679 C CA . ILE A 1 85 ? -5.643 -3.731 -9.257 1.00 91.94 85 ILE A CA 1
ATOM 680 C C . ILE A 1 85 ? -5.333 -2.297 -9.696 1.00 91.94 85 ILE A C 1
ATOM 682 O O . ILE A 1 85 ? -4.175 -1.885 -9.696 1.00 91.94 85 ILE A O 1
ATOM 686 N N . ASP A 1 86 ? -6.380 -1.516 -9.960 1.00 91.25 86 ASP A N 1
ATOM 687 C CA . ASP A 1 86 ? -6.254 -0.082 -10.268 1.00 91.25 86 ASP A CA 1
ATOM 688 C C . ASP A 1 86 ? -6.512 0.809 -9.047 1.00 91.25 86 ASP A C 1
ATOM 690 O O . ASP A 1 86 ? -6.027 1.937 -8.957 1.00 91.25 86 ASP A O 1
ATOM 694 N N . ARG A 1 87 ? -7.328 0.325 -8.102 1.00 92.31 87 ARG A N 1
ATOM 695 C CA . ARG A 1 87 ? -7.807 1.091 -6.945 1.00 92.31 87 ARG A CA 1
ATOM 696 C C . ARG A 1 87 ? -7.834 0.225 -5.694 1.00 92.31 87 ARG A C 1
ATOM 698 O O . ARG A 1 87 ? -8.194 -0.948 -5.754 1.00 92.31 87 ARG A O 1
ATOM 705 N N . ALA A 1 88 ? -7.510 0.835 -4.559 1.00 93.88 88 ALA A N 1
ATOM 706 C CA . ALA A 1 88 ? -7.591 0.220 -3.241 1.00 93.88 88 ALA A CA 1
ATOM 707 C C . ALA A 1 88 ? -8.331 1.157 -2.279 1.00 93.88 88 ALA A C 1
ATOM 709 O O . ALA A 1 88 ? -8.153 2.370 -2.331 1.00 93.88 88 ALA A O 1
ATOM 710 N N . ILE A 1 89 ? -9.155 0.585 -1.401 1.00 94.88 89 ILE A N 1
ATOM 711 C CA . ILE A 1 89 ? -9.824 1.299 -0.308 1.00 94.88 89 ILE A CA 1
ATOM 712 C C . ILE A 1 89 ? -9.371 0.652 0.994 1.00 94.88 89 ILE A C 1
ATOM 714 O O . ILE A 1 89 ? -9.440 -0.570 1.137 1.00 94.88 89 ILE A O 1
ATOM 718 N N . ILE A 1 90 ? -8.928 1.475 1.940 1.00 94.06 90 ILE A N 1
ATOM 719 C CA . ILE A 1 90 ? -8.553 1.044 3.284 1.00 94.06 90 ILE A CA 1
ATOM 720 C C . ILE A 1 90 ? -9.594 1.603 4.245 1.00 94.06 90 ILE A C 1
ATOM 722 O O . ILE A 1 90 ? -9.737 2.814 4.388 1.00 94.06 90 ILE A O 1
ATOM 726 N N . LEU A 1 91 ? -10.330 0.708 4.897 1.00 94.50 91 LEU A N 1
ATOM 727 C CA . LEU A 1 91 ? -11.260 1.068 5.960 1.00 94.50 91 LEU A CA 1
ATOM 728 C C . LEU A 1 91 ? -10.551 0.886 7.297 1.00 94.50 91 LEU A C 1
ATOM 730 O O . LEU A 1 91 ? -10.137 -0.221 7.642 1.00 94.50 91 LEU A O 1
ATOM 734 N N . CYS A 1 92 ? -10.411 1.971 8.050 1.00 93.38 92 CYS A N 1
ATOM 735 C CA . CYS A 1 92 ? -9.807 1.951 9.374 1.00 93.38 92 CYS A CA 1
ATOM 736 C C . CYS A 1 92 ? -10.556 2.896 10.330 1.00 93.38 92 CYS A C 1
ATOM 738 O O . CYS A 1 92 ? -11.241 3.815 9.876 1.00 93.38 92 CYS A O 1
ATOM 740 N N . PRO A 1 93 ? -10.458 2.676 11.654 1.00 94.12 93 PRO A N 1
ATOM 741 C CA . PRO A 1 93 ? -10.912 3.642 12.650 1.00 94.12 93 PRO A CA 1
ATOM 742 C C . PRO A 1 93 ? -10.344 5.041 12.389 1.00 94.12 93 PRO A C 1
ATOM 744 O O . PRO A 1 93 ? -9.164 5.171 12.067 1.00 94.12 93 PRO A O 1
ATOM 747 N N . ALA A 1 94 ? -11.153 6.082 12.606 1.00 92.50 94 ALA A N 1
ATOM 748 C CA . ALA A 1 94 ? -10.774 7.472 12.332 1.00 92.50 94 ALA A CA 1
ATOM 749 C C . ALA A 1 94 ? -9.405 7.902 12.910 1.00 92.50 94 ALA A C 1
ATOM 751 O O . ALA A 1 94 ? -8.670 8.571 12.191 1.00 92.50 94 ALA A O 1
ATOM 752 N N . PRO A 1 95 ? -8.990 7.497 14.131 1.00 93.62 95 PRO A N 1
ATOM 753 C CA . PRO A 1 95 ? -7.673 7.867 14.661 1.00 93.62 95 PRO A CA 1
ATOM 754 C C . PRO A 1 95 ? -6.483 7.248 13.915 1.00 93.62 95 PRO A C 1
ATOM 756 O O . PRO A 1 95 ? -5.366 7.739 14.043 1.00 93.62 95 PRO A O 1
ATOM 759 N N . LEU A 1 96 ? -6.696 6.162 13.163 1.00 93.94 96 LEU A N 1
ATOM 760 C CA . LEU A 1 96 ? -5.634 5.455 12.445 1.00 93.94 96 LEU A CA 1
ATOM 761 C C . LEU A 1 96 ? -5.433 5.975 11.016 1.00 93.94 96 LEU A C 1
ATOM 763 O O . LEU A 1 96 ? -4.448 5.600 10.390 1.00 93.94 96 LEU A O 1
ATOM 767 N N . THR A 1 97 ? -6.317 6.830 10.492 1.00 94.50 97 THR A N 1
ATOM 768 C CA . THR A 1 97 ? -6.251 7.294 9.092 1.00 94.50 97 THR A CA 1
ATOM 769 C C . THR A 1 97 ? -4.924 7.978 8.770 1.00 94.50 97 THR A C 1
ATOM 771 O O . THR A 1 97 ? -4.290 7.627 7.777 1.00 94.50 97 THR A O 1
ATOM 774 N N . ILE A 1 98 ? -4.468 8.883 9.641 1.00 94.00 98 ILE A N 1
ATOM 775 C CA . ILE A 1 98 ? -3.191 9.594 9.484 1.00 94.00 98 ILE A CA 1
ATOM 776 C C . ILE A 1 98 ? -2.011 8.624 9.566 1.00 94.00 98 ILE A C 1
ATOM 778 O O . ILE A 1 98 ? -1.134 8.657 8.711 1.00 94.00 98 ILE A O 1
ATOM 782 N N . GLN A 1 99 ? -2.027 7.698 10.530 1.00 92.81 99 GLN A N 1
ATOM 783 C CA . GLN A 1 99 ? -0.974 6.688 10.649 1.00 92.81 99 GLN A CA 1
ATOM 784 C C . GLN A 1 99 ? -0.874 5.827 9.381 1.00 92.81 99 GLN A C 1
ATOM 786 O O . GLN A 1 99 ? 0.224 5.583 8.887 1.00 92.81 99 GLN A O 1
ATOM 791 N N . TRP A 1 100 ? -2.008 5.381 8.835 1.00 93.31 100 TRP A N 1
ATOM 792 C CA . TRP A 1 100 ? -2.028 4.628 7.582 1.00 93.31 100 TRP A CA 1
ATOM 793 C C . TRP A 1 100 ? -1.476 5.453 6.422 1.00 93.31 100 TRP A C 1
ATOM 795 O O . TRP A 1 100 ? -0.642 4.945 5.677 1.00 93.31 100 TRP A O 1
ATOM 805 N N . GLN A 1 101 ? -1.906 6.708 6.279 1.00 93.94 101 GLN A N 1
ATOM 806 C CA . GLN A 1 101 ? -1.424 7.598 5.225 1.00 93.94 101 GLN A CA 1
ATOM 807 C C . GLN A 1 101 ? 0.101 7.790 5.301 1.00 93.94 101 GLN A C 1
ATOM 809 O O . GLN A 1 101 ? 0.790 7.619 4.293 1.00 93.94 101 GLN A O 1
ATOM 814 N N . ASP A 1 102 ? 0.632 8.058 6.496 1.00 92.38 102 ASP A N 1
ATOM 815 C CA . ASP A 1 102 ? 2.067 8.232 6.729 1.00 92.38 102 ASP A CA 1
ATOM 816 C C . ASP A 1 102 ? 2.855 6.949 6.441 1.00 92.38 102 ASP A C 1
ATOM 818 O O . ASP A 1 102 ? 3.897 6.994 5.786 1.00 92.38 102 ASP A O 1
ATOM 822 N N . GLU A 1 103 ? 2.375 5.790 6.905 1.00 90.38 103 GLU A N 1
ATOM 823 C CA . GLU A 1 103 ? 3.043 4.507 6.676 1.00 90.38 103 GLU A CA 1
ATOM 824 C C . GLU A 1 103 ? 3.044 4.120 5.190 1.00 90.38 103 GLU A C 1
ATOM 826 O O . GLU A 1 103 ? 4.082 3.708 4.668 1.00 90.38 103 GLU A O 1
ATOM 831 N N . LEU A 1 104 ? 1.918 4.292 4.490 1.00 91.69 104 LEU A N 1
ATOM 832 C CA . LEU A 1 104 ? 1.786 4.031 3.052 1.00 91.69 104 LEU A CA 1
ATOM 833 C C . LEU A 1 104 ? 2.749 4.899 2.238 1.00 91.69 104 LEU A C 1
ATOM 835 O O . LEU A 1 104 ? 3.469 4.388 1.375 1.00 91.69 104 LEU A O 1
ATOM 839 N N . LEU A 1 105 ? 2.825 6.190 2.558 1.00 92.44 105 LEU A N 1
ATOM 840 C CA . LEU A 1 105 ? 3.715 7.111 1.868 1.00 92.44 105 LEU A CA 1
ATOM 841 C C . LEU A 1 105 ? 5.184 6.814 2.187 1.00 92.44 105 LEU A C 1
ATOM 843 O O . LEU A 1 105 ? 5.993 6.626 1.281 1.00 92.44 105 LEU A O 1
ATOM 847 N N . ARG A 1 106 ? 5.539 6.737 3.472 1.00 89.19 106 ARG A N 1
ATOM 848 C CA . ARG A 1 106 ? 6.931 6.613 3.924 1.00 89.19 106 ARG A CA 1
ATOM 849 C C . ARG A 1 106 ? 7.581 5.313 3.475 1.00 89.19 106 ARG A C 1
ATOM 851 O O . ARG A 1 106 ? 8.743 5.306 3.078 1.00 89.19 106 ARG A O 1
ATOM 858 N N . TRP A 1 107 ? 6.861 4.209 3.614 1.00 85.81 107 TRP A N 1
ATOM 859 C CA . TRP A 1 107 ? 7.439 2.879 3.470 1.00 85.81 107 TRP A CA 1
ATOM 860 C C . TRP A 1 107 ? 7.188 2.269 2.100 1.00 85.81 107 TRP A C 1
ATOM 862 O O . TRP A 1 107 ? 7.965 1.427 1.646 1.00 85.81 107 TRP A O 1
ATOM 872 N N . PHE A 1 108 ? 6.126 2.708 1.431 1.00 85.81 108 PHE A N 1
ATOM 873 C CA . PHE A 1 108 ? 5.689 2.128 0.173 1.00 85.81 108 PHE A CA 1
ATOM 874 C C . PHE A 1 108 ? 5.564 3.161 -0.946 1.00 85.81 108 PHE A C 1
ATOM 876 O O . PHE A 1 108 ? 5.375 2.756 -2.088 1.00 85.81 108 PHE A O 1
ATOM 883 N N . GLY A 1 109 ? 5.746 4.459 -0.681 1.00 88.94 109 GLY A N 1
ATOM 884 C CA . GLY A 1 109 ? 5.627 5.503 -1.702 1.00 88.94 109 GLY A CA 1
ATOM 885 C C . GLY A 1 109 ? 4.218 5.610 -2.286 1.00 88.94 109 GLY A C 1
ATOM 886 O O . GLY A 1 109 ? 4.063 6.060 -3.417 1.00 88.94 109 GLY A O 1
ATOM 887 N N . GLU A 1 110 ? 3.205 5.148 -1.552 1.00 90.00 110 GLU A N 1
ATOM 888 C CA . GLU A 1 110 ? 1.816 5.105 -1.999 1.00 90.00 110 GLU A CA 1
ATOM 889 C C . GLU A 1 110 ? 1.034 6.277 -1.405 1.00 90.00 110 GLU A C 1
ATOM 891 O O . GLU A 1 110 ? 0.947 6.428 -0.187 1.00 90.00 110 GLU A O 1
ATOM 896 N N . THR A 1 111 ? 0.435 7.101 -2.263 1.00 92.56 111 THR A N 1
ATOM 897 C CA . THR A 1 111 ? -0.412 8.223 -1.845 1.00 92.56 111 THR A CA 1
ATOM 898 C C . THR A 1 111 ? -1.858 7.771 -1.689 1.00 92.56 111 THR A C 1
ATOM 900 O O . THR A 1 111 ? -2.436 7.216 -2.625 1.00 92.56 111 THR A O 1
ATOM 903 N N . PHE A 1 112 ? -2.448 8.039 -0.526 1.00 94.31 112 PHE A N 1
ATOM 904 C CA . PHE A 1 112 ? -3.855 7.779 -0.232 1.00 94.31 112 PHE A CA 1
ATOM 905 C C . PHE A 1 112 ? -4.530 9.058 0.249 1.00 94.31 112 PHE A C 1
ATOM 907 O O . PHE A 1 112 ? -4.006 9.741 1.131 1.00 94.31 112 PHE A O 1
ATOM 914 N N . ASP A 1 113 ? -5.710 9.343 -0.294 1.00 94.44 113 ASP A N 1
ATOM 915 C CA . ASP A 1 113 ? -6.542 10.458 0.146 1.00 94.44 113 ASP A CA 1
ATOM 916 C C . ASP A 1 113 ? -7.444 10.013 1.300 1.00 94.44 113 ASP A C 1
ATOM 918 O O . ASP A 1 113 ? -8.137 8.994 1.216 1.00 94.44 113 ASP A O 1
ATOM 922 N N . VAL A 1 114 ? -7.446 10.782 2.390 1.00 93.62 114 VAL A N 1
ATOM 923 C CA . VAL A 1 114 ? -8.354 10.537 3.515 1.00 93.62 114 VAL A CA 1
ATOM 924 C C . VAL A 1 114 ? -9.721 11.115 3.170 1.00 93.62 114 VAL A C 1
ATOM 926 O O . VAL A 1 114 ? -9.879 12.323 3.011 1.00 93.62 114 VAL A O 1
ATOM 929 N N . ILE A 1 115 ? -10.718 10.238 3.073 1.00 91.94 115 ILE A N 1
ATOM 930 C CA . ILE A 1 115 ? -12.105 10.614 2.802 1.00 91.94 115 ILE A CA 1
ATOM 931 C C . ILE A 1 115 ? -12.861 10.630 4.129 1.00 91.94 115 ILE A C 1
ATOM 933 O O . ILE A 1 115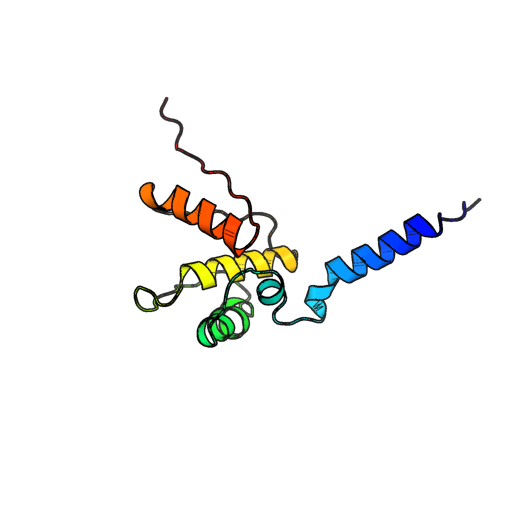 ? -13.037 9.591 4.766 1.00 91.94 115 ILE A O 1
ATOM 937 N N . PHE A 1 116 ? -13.322 11.809 4.538 1.00 84.56 116 PHE A N 1
ATOM 938 C CA . PHE A 1 116 ? -14.245 11.957 5.662 1.00 84.56 116 PHE A CA 1
ATOM 939 C C . PHE A 1 116 ? -15.687 11.869 5.162 1.00 84.56 116 PHE A C 1
ATOM 941 O O . PHE A 1 116 ? -15.979 12.242 4.024 1.00 84.56 116 PHE A O 1
ATOM 948 N N . SER A 1 117 ? -16.604 11.386 6.002 1.00 79.38 117 SER A N 1
ATOM 949 C CA . SER A 1 117 ? -18.028 11.534 5.705 1.00 79.38 117 SER A CA 1
ATOM 950 C C . SER A 1 117 ? -18.347 13.023 5.617 1.00 79.38 117 SER A C 1
ATOM 952 O O . SER A 1 117 ? -18.028 13.762 6.551 1.00 79.38 117 SER A O 1
ATOM 954 N N . ALA A 1 118 ? -18.985 13.453 4.531 1.00 71.56 118 ALA A N 1
ATOM 955 C CA . ALA A 1 118 ? -19.631 14.754 4.512 1.00 71.56 118 ALA A CA 1
ATOM 956 C C . ALA A 1 118 ? -20.648 14.775 5.663 1.00 71.56 118 ALA A C 1
ATOM 958 O O . ALA A 1 118 ? -21.534 13.922 5.727 1.00 71.56 118 ALA A O 1
ATOM 959 N N . VAL A 1 119 ? -20.442 15.675 6.619 1.00 57.38 119 VAL A N 1
ATOM 960 C CA . VAL A 1 119 ? -21.503 16.092 7.529 1.00 57.38 119 VAL A CA 1
ATOM 961 C C . VAL A 1 119 ? -22.121 17.291 6.828 1.00 57.38 119 VAL A C 1
ATOM 963 O O . VAL A 1 119 ? -21.413 18.276 6.612 1.00 57.38 119 VAL A O 1
ATOM 966 N N . ASP A 1 120 ? -23.366 17.142 6.380 1.00 47.16 120 ASP A N 1
ATOM 967 C CA . ASP A 1 120 ? -24.180 18.264 5.900 1.00 47.16 120 ASP A CA 1
ATOM 968 C C . ASP A 1 120 ? -24.319 19.346 6.986 1.00 47.16 120 ASP A C 1
ATOM 970 O O . ASP A 1 120 ? -24.464 18.977 8.180 1.00 47.16 120 ASP A O 1
#

Organism: NCBI:txid2080755

pLDDT: mean 88.54, std 7.16, range [47.16, 94.88]

Radius of gyration: 18.26 Å; chains: 1; bounding box: 39×36×65 Å

Foldseek 3Di:
DDDDDDPVVVVCVVVVVCQLCVCVVDLQVQVVQWQDDDDPVLCCCQRVPQVPDPDNDDDDDDDPPPPPLVSVLSNVLSCVSVVNDDDDDDDDPPVCQVVSQCCCCRTRVDHDDDDDPDDD

Sequence (120 aa):
MIQPVDAEGHRLLVESSRIRLAYTHDRHFAVNFSGIRTLPHHIEAVYLRMLPQPRLRFLLADDPGAGKTIMAVLLIKEMKLREAIDRAIILCPAPLTIQWQDELLRWFGETFDVIFSAVD